Protein AF-A0A7J4MLC9-F1 (afdb_monomer)

Nearest PDB structures (foldseek):
  4b4o-assembly2_B  TM=9.070E-01  e=6.350E-04  Homo sapiens
  2dbh-assembly1_A  TM=2.227E-01  e=3.432E+00  Homo sapiens

Secondary structure (DSSP, 8-state):
-GGGS-TT--S----S-SS---HHHHHHHHHHHTT----SPPPHHHHHHHHHHHHHHHHH-------HHHHHTTPPPS--SHHHHHHHHTT---

Solvent-accessible surface area (backbone atoms only — not comparable to full-atom values): 6079 Å² total; per-residue (Å²): 109,67,67,82,75,33,94,82,63,72,85,91,78,55,94,47,47,81,58,77,76,56,69,70,58,49,47,39,49,52,17,59,77,72,73,41,93,54,83,77,80,83,54,70,68,57,39,38,71,77,49,36,79,64,33,45,52,71,70,69,61,82,82,91,62,65,17,60,70,49,53,73,73,64,60,80,69,95,48,55,49,70,64,61,42,50,25,59,78,69,73,48,88,120

Mean predicted aligned error: 5.55 Å

Sequence (94 aa):
NHLMMNDDSKGVYNLSSPNPVEQKKFAKTLGRVLRRPAFAPLPKFAVKILFGEMGEKLTLESQRVLPTKLTAEGYQFVHEDLESGLRDTLGLWK

pLDDT: mean 88.8, std 9.61, range [58.28, 96.88]

Radius of gyration: 16.75 Å; Cα contacts (8 Å, |Δi|>4): 74; chains: 1; bounding box: 39×38×34 Å

Structure (mmCIF, N/CA/C/O backbone):
data_AF-A0A7J4MLC9-F1
#
_entry.id   AF-A0A7J4MLC9-F1
#
loop_
_atom_site.group_PDB
_atom_site.id
_atom_site.type_symbol
_ato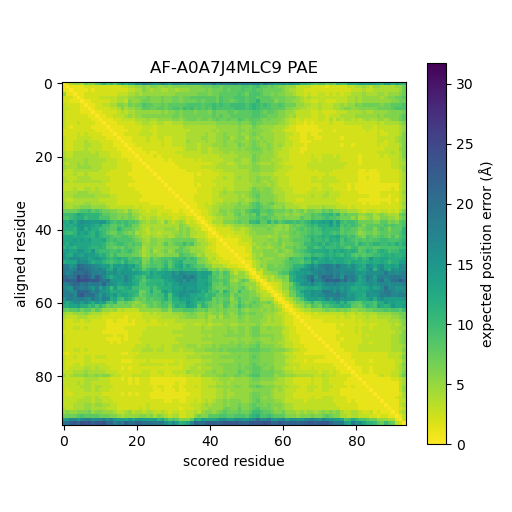m_site.label_atom_id
_atom_site.label_alt_id
_atom_site.label_comp_id
_atom_site.label_asym_id
_atom_site.label_entity_id
_atom_site.label_seq_id
_atom_site.pdbx_PDB_ins_code
_atom_site.Cartn_x
_atom_site.Cartn_y
_atom_site.Cartn_z
_atom_site.occupancy
_atom_site.B_iso_or_equiv
_atom_site.auth_seq_id
_atom_site.auth_comp_id
_atom_site.auth_asym_id
_atom_site.auth_atom_id
_atom_site.pdbx_PDB_model_num
ATOM 1 N N . ASN A 1 1 ? -18.324 -5.283 3.192 1.00 80.81 1 ASN A N 1
ATOM 2 C CA . ASN A 1 1 ? -19.513 -5.459 4.060 1.00 80.81 1 ASN A CA 1
ATOM 3 C C . ASN A 1 1 ? -19.232 -5.262 5.545 1.00 80.81 1 ASN A C 1
ATOM 5 O O . ASN A 1 1 ? -20.118 -4.750 6.200 1.00 80.81 1 ASN A O 1
ATOM 9 N N . HIS A 1 2 ? -18.041 -5.581 6.069 1.00 93.62 2 HIS A N 1
ATOM 10 C CA . HIS A 1 2 ? -17.691 -5.454 7.500 1.00 93.62 2 HIS A CA 1
ATOM 11 C C . HIS A 1 2 ? -18.234 -4.205 8.212 1.00 93.62 2 HIS A C 1
ATOM 13 O O . HIS A 1 2 ? -19.054 -4.339 9.104 1.00 93.62 2 HIS A O 1
ATOM 19 N N . LEU A 1 3 ? -17.864 -3.004 7.754 1.00 94.69 3 LEU A N 1
ATOM 20 C CA . LEU A 1 3 ? -18.260 -1.745 8.405 1.00 94.69 3 LEU A CA 1
ATOM 21 C C . LEU A 1 3 ? -19.768 -1.467 8.371 1.00 94.69 3 LEU A C 1
ATOM 23 O O . LEU A 1 3 ? -20.282 -0.796 9.251 1.00 94.69 3 LEU A O 1
ATOM 27 N N . MET A 1 4 ? -20.470 -1.948 7.341 1.00 93.38 4 MET A N 1
ATOM 28 C CA . MET A 1 4 ? -21.919 -1.745 7.217 1.00 93.38 4 MET A CA 1
ATOM 29 C C . MET A 1 4 ? -22.718 -2.759 8.036 1.00 93.38 4 MET A C 1
ATOM 31 O O . MET A 1 4 ? -23.870 -2.503 8.351 1.00 93.38 4 MET A O 1
ATOM 35 N N . MET A 1 5 ? -22.126 -3.920 8.325 1.00 93.69 5 MET A N 1
ATOM 36 C CA . MET A 1 5 ? -22.790 -5.039 9.001 1.00 93.69 5 MET A CA 1
ATOM 37 C C . MET A 1 5 ? -22.382 -5.151 10.477 1.00 93.69 5 MET A C 1
ATOM 39 O O . MET A 1 5 ? -22.741 -6.126 11.129 1.00 93.69 5 MET A O 1
ATOM 43 N N . ASN A 1 6 ? -21.607 -4.193 10.988 1.00 93.50 6 ASN A N 1
ATOM 44 C CA . ASN A 1 6 ? -21.137 -4.156 12.365 1.00 93.50 6 ASN A CA 1
ATOM 45 C C . ASN A 1 6 ? -21.528 -2.819 13.005 1.00 93.50 6 ASN A C 1
ATOM 47 O O . ASN A 1 6 ? -20.902 -1.793 12.743 1.00 93.50 6 ASN A O 1
ATOM 51 N N . ASP A 1 7 ? -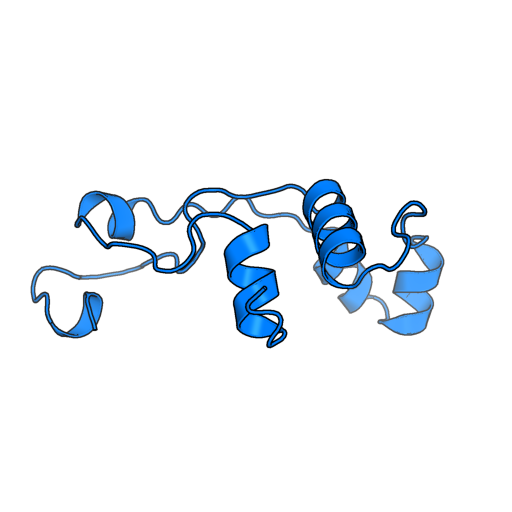22.549 -2.837 13.862 1.00 93.00 7 ASP A N 1
ATOM 52 C CA . ASP A 1 7 ? -23.079 -1.637 14.525 1.00 93.00 7 ASP A CA 1
ATOM 53 C C . ASP A 1 7 ? -22.067 -0.970 15.474 1.00 93.00 7 ASP A C 1
ATOM 55 O O . ASP A 1 7 ? -22.185 0.222 15.782 1.00 93.00 7 ASP A O 1
ATOM 59 N N . ASP A 1 8 ? -21.038 -1.704 15.909 1.00 92.06 8 ASP A N 1
ATOM 60 C CA . ASP A 1 8 ? -19.949 -1.171 16.729 1.00 92.06 8 ASP A CA 1
ATOM 61 C C . ASP A 1 8 ? -18.901 -0.413 15.900 1.00 92.06 8 ASP A C 1
ATOM 63 O O . ASP A 1 8 ? -18.074 0.332 16.451 1.00 92.06 8 ASP A O 1
ATOM 67 N N . SER A 1 9 ? -18.946 -0.527 14.567 1.00 94.88 9 SER A N 1
ATOM 68 C CA . SER A 1 9 ? -17.982 0.126 13.691 1.00 94.88 9 SER A CA 1
ATOM 69 C C . SER A 1 9 ? -18.234 1.641 13.567 1.00 94.88 9 SER A C 1
ATOM 71 O O . SER A 1 9 ? -18.851 2.120 12.620 1.00 94.88 9 SER A O 1
ATOM 73 N N . LYS A 1 10 ? -17.741 2.436 14.530 1.00 93.69 10 LYS A N 1
ATOM 74 C CA . LYS A 1 10 ? -17.993 3.896 14.617 1.00 93.69 10 LYS A CA 1
ATOM 75 C C . LYS A 1 10 ? -16.748 4.775 14.447 1.00 93.69 10 LYS A C 1
ATOM 77 O O . LYS A 1 10 ? -15.692 4.488 15.001 1.00 93.69 10 LYS A O 1
ATOM 82 N N . GLY A 1 11 ? -16.873 5.915 13.775 1.00 94.25 11 GLY A N 1
ATOM 83 C CA . GLY A 1 11 ? -15.786 6.895 13.638 1.00 94.25 11 GLY A CA 1
ATOM 84 C C . GLY A 1 11 ? -14.851 6.626 12.454 1.00 94.25 11 GLY A C 1
ATOM 85 O O . GLY A 1 11 ? -15.284 6.119 11.424 1.00 94.25 11 GLY A O 1
ATOM 86 N N . VAL A 1 12 ? -13.581 7.031 12.569 1.00 95.06 12 VAL A N 1
ATOM 87 C CA . VAL A 1 12 ? -12.626 7.048 11.443 1.00 95.06 12 VAL A CA 1
ATOM 88 C C . VAL A 1 12 ? -11.932 5.696 11.267 1.00 95.06 12 VAL A C 1
ATOM 90 O O . VAL A 1 12 ? -11.420 5.122 12.229 1.00 95.06 12 VAL A O 1
ATOM 93 N N . TYR A 1 13 ? -11.857 5.234 10.016 1.00 96.31 13 TYR A N 1
ATOM 94 C CA . TYR A 1 13 ? -11.143 4.022 9.618 1.00 96.31 13 TYR A CA 1
ATOM 95 C C . TYR A 1 13 ? -10.125 4.312 8.526 1.00 96.31 13 TYR A C 1
ATOM 97 O O . TYR A 1 13 ? -10.416 4.999 7.549 1.00 96.31 13 TYR A O 1
ATOM 105 N N . ASN A 1 14 ? -8.954 3.697 8.662 1.00 95.69 14 ASN A N 1
ATOM 106 C CA . ASN A 1 14 ? -7.974 3.610 7.591 1.00 95.69 14 ASN A CA 1
ATOM 107 C C . ASN A 1 14 ? -8.274 2.383 6.726 1.00 95.69 14 ASN A C 1
ATOM 109 O O . ASN A 1 14 ? -8.333 1.265 7.239 1.00 95.69 14 ASN A O 1
ATOM 113 N N . LEU A 1 15 ? -8.421 2.592 5.418 1.00 94.19 15 LEU A N 1
ATOM 114 C CA . LEU A 1 15 ? -8.665 1.536 4.433 1.00 94.19 15 LEU A CA 1
ATOM 115 C C . LEU A 1 15 ? -7.382 1.234 3.647 1.00 94.19 15 LEU A C 1
ATOM 117 O O . LEU A 1 15 ? -7.301 1.448 2.441 1.00 94.19 15 LEU A O 1
ATOM 121 N N . SER A 1 16 ? -6.356 0.775 4.360 1.00 93.50 16 SER A N 1
ATOM 122 C CA . SER A 1 16 ? -5.083 0.321 3.795 1.00 93.50 16 SER A CA 1
ATOM 123 C C . SER A 1 16 ? -4.855 -1.161 4.097 1.00 93.50 16 SER A C 1
ATOM 125 O O . SER A 1 16 ? -5.453 -1.708 5.021 1.00 93.50 16 SER A O 1
ATOM 127 N N . SER A 1 17 ? -3.991 -1.824 3.320 1.00 93.81 17 SER A N 1
ATOM 128 C CA . SER A 1 17 ? -3.517 -3.176 3.661 1.00 93.81 17 SER A CA 1
ATOM 129 C C . SER A 1 17 ? -2.744 -3.155 4.994 1.00 93.81 17 SER A C 1
ATOM 131 O O . SER A 1 17 ? -2.069 -2.159 5.287 1.00 93.81 17 SER A O 1
ATOM 133 N N . PRO A 1 18 ? -2.791 -4.240 5.795 1.00 95.25 18 PRO A N 1
ATOM 134 C CA . PRO A 1 18 ? -2.057 -4.330 7.058 1.00 95.25 18 PRO A CA 1
ATOM 135 C C . PRO A 1 18 ? -0.529 -4.330 6.886 1.00 95.25 18 PRO A C 1
ATOM 137 O O . PRO A 1 18 ? 0.190 -4.043 7.844 1.00 95.25 18 PRO A O 1
ATOM 140 N N . ASN A 1 19 ? -0.025 -4.598 5.675 1.00 94.88 19 ASN A N 1
ATOM 141 C CA . ASN A 1 19 ? 1.402 -4.731 5.383 1.00 94.88 19 ASN A CA 1
ATOM 142 C C . ASN A 1 19 ? 1.893 -3.606 4.452 1.00 94.88 19 ASN A C 1
ATOM 144 O O . ASN A 1 19 ? 2.075 -3.832 3.251 1.00 94.88 19 ASN A O 1
ATOM 148 N N . PRO A 1 20 ? 2.133 -2.382 4.967 1.00 93.19 20 PRO A N 1
ATOM 149 C CA . PRO A 1 20 ? 2.631 -1.283 4.150 1.00 93.19 20 PRO A CA 1
ATOM 150 C C . PRO A 1 20 ? 4.019 -1.601 3.587 1.00 93.19 20 PRO A C 1
ATOM 152 O O . PRO A 1 20 ? 4.853 -2.243 4.231 1.00 93.19 20 PRO A O 1
ATOM 155 N N . VAL A 1 21 ? 4.289 -1.108 2.382 1.00 93.25 21 VAL A N 1
ATOM 156 C CA . VAL A 1 21 ? 5.550 -1.333 1.672 1.00 93.25 21 VAL A CA 1
ATOM 157 C C . VAL A 1 21 ? 6.127 -0.020 1.169 1.00 93.25 21 VAL A C 1
ATOM 159 O O . VAL A 1 21 ? 5.402 0.907 0.823 1.00 93.25 21 VAL A O 1
ATOM 162 N N . GLU A 1 22 ? 7.451 0.051 1.095 1.00 91.19 22 GLU A N 1
ATOM 163 C CA . GLU A 1 22 ? 8.137 1.178 0.468 1.00 91.19 22 GLU A CA 1
ATOM 164 C C . GLU A 1 22 ? 7.878 1.221 -1.044 1.00 91.19 22 GLU A C 1
ATOM 166 O O . GLU A 1 22 ? 7.797 0.177 -1.701 1.00 91.19 22 GLU A O 1
ATOM 171 N N . GLN A 1 23 ? 7.889 2.424 -1.627 1.00 88.81 23 GLN A N 1
ATOM 172 C CA . GLN A 1 23 ? 7.705 2.627 -3.070 1.00 88.81 23 GLN A CA 1
ATOM 173 C C . GLN A 1 23 ? 8.679 1.807 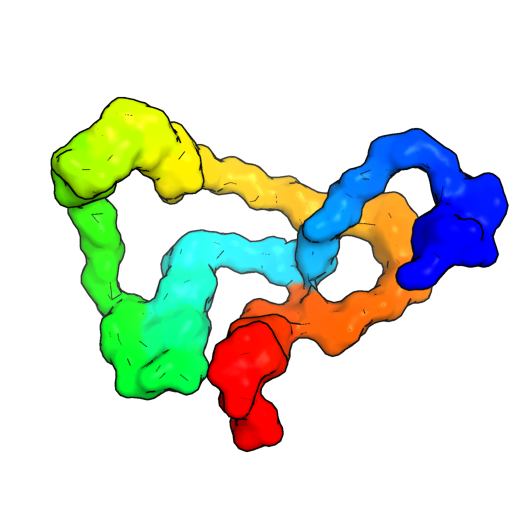-3.928 1.00 88.81 23 GLN A C 1
ATOM 175 O O . GLN A 1 23 ? 8.304 1.267 -4.968 1.00 88.81 23 GLN A O 1
ATOM 180 N N . LYS A 1 24 ? 9.925 1.624 -3.471 1.00 89.62 24 LYS A N 1
ATOM 181 C CA . LYS A 1 24 ? 10.912 0.774 -4.156 1.00 89.62 24 LYS A CA 1
ATOM 182 C C . LYS A 1 24 ? 10.459 -0.688 -4.233 1.00 89.62 24 LYS A C 1
ATOM 184 O O . LYS A 1 24 ? 10.617 -1.332 -5.272 1.00 89.62 24 LYS A O 1
ATOM 189 N N . LYS A 1 25 ? 9.888 -1.217 -3.145 1.00 93.00 25 LYS A N 1
ATOM 190 C CA . LYS A 1 25 ? 9.340 -2.580 -3.100 1.00 93.00 25 LYS A CA 1
ATOM 191 C C . LYS A 1 25 ? 8.077 -2.681 -3.952 1.00 93.00 25 LYS A C 1
ATOM 193 O O . LYS A 1 25 ? 7.924 -3.683 -4.652 1.00 93.00 25 LYS A O 1
ATOM 198 N N . PHE A 1 26 ? 7.241 -1.640 -3.961 1.00 93.50 26 PHE A N 1
ATOM 199 C CA . PHE A 1 26 ? 6.084 -1.551 -4.850 1.00 93.50 26 PHE A CA 1
ATOM 200 C C . PHE A 1 26 ? 6.488 -1.657 -6.323 1.00 93.50 26 PHE A C 1
ATOM 202 O O . PHE A 1 26 ? 6.095 -2.607 -7.000 1.00 93.50 26 PHE A O 1
ATOM 209 N N . ALA A 1 27 ? 7.357 -0.756 -6.790 1.00 92.75 27 ALA A N 1
ATOM 210 C CA . ALA A 1 27 ? 7.806 -0.705 -8.181 1.00 92.75 27 ALA A CA 1
ATOM 211 C C . ALA A 1 27 ? 8.451 -2.025 -8.634 1.00 92.75 27 ALA A C 1
ATOM 213 O O . ALA A 1 27 ? 8.135 -2.542 -9.707 1.00 92.75 27 ALA A O 1
ATOM 214 N N . LYS A 1 28 ? 9.305 -2.622 -7.791 1.00 94.81 28 LYS A N 1
ATOM 215 C CA . LYS A 1 28 ? 9.941 -3.914 -8.085 1.00 94.81 28 LYS A CA 1
ATOM 216 C C . LYS A 1 28 ? 8.924 -5.054 -8.190 1.00 94.81 28 LYS A C 1
ATOM 218 O O . LYS A 1 28 ? 9.049 -5.907 -9.068 1.00 94.81 28 LYS A O 1
ATOM 223 N N . THR A 1 29 ? 7.931 -5.084 -7.301 1.00 95.94 29 THR A N 1
ATOM 224 C CA . THR A 1 29 ? 6.894 -6.129 -7.294 1.00 95.94 29 THR A CA 1
ATOM 225 C C . THR A 1 29 ? 5.983 -5.995 -8.508 1.00 95.94 29 THR A C 1
ATOM 227 O O . THR A 1 29 ? 5.765 -6.985 -9.201 1.00 95.94 29 THR A O 1
ATOM 230 N N . LEU A 1 30 ? 5.548 -4.775 -8.829 1.00 95.81 30 LEU A N 1
ATOM 231 C CA . LEU A 1 30 ? 4.766 -4.481 -10.029 1.00 95.81 30 LEU A CA 1
ATOM 232 C C . LEU A 1 30 ? 5.506 -4.885 -11.308 1.00 95.81 30 LEU A C 1
ATOM 234 O O . LEU A 1 30 ? 4.941 -5.585 -12.146 1.00 95.81 30 LEU A O 1
ATOM 238 N N . GLY A 1 31 ? 6.784 -4.513 -11.435 1.00 95.38 31 GLY A N 1
ATOM 239 C CA . GLY A 1 31 ? 7.616 -4.925 -12.564 1.00 95.38 31 GLY A CA 1
ATOM 240 C C . GLY A 1 31 ? 7.681 -6.447 -12.709 1.00 95.38 31 GLY A C 1
ATOM 241 O O . GLY A 1 31 ? 7.461 -6.978 -13.795 1.00 95.38 31 GLY A O 1
ATOM 242 N N . ARG A 1 32 ? 7.885 -7.177 -11.605 1.00 94.81 32 ARG A N 1
ATOM 243 C CA . ARG A 1 32 ? 7.886 -8.647 -11.619 1.00 94.81 32 ARG A CA 1
ATOM 244 C C . ARG A 1 32 ? 6.544 -9.233 -12.067 1.00 94.81 32 ARG A C 1
ATOM 246 O O . ARG A 1 32 ? 6.551 -10.110 -12.926 1.00 94.81 32 ARG A O 1
ATOM 253 N N . VAL A 1 33 ? 5.423 -8.748 -11.526 1.00 96.38 33 VAL A N 1
ATOM 254 C CA . VAL A 1 33 ? 4.068 -9.208 -11.891 1.00 96.38 33 VAL A CA 1
ATOM 255 C C . VAL A 1 33 ? 3.796 -8.981 -13.381 1.00 96.38 33 VAL A C 1
ATOM 257 O O . VAL A 1 33 ? 3.348 -9.889 -14.075 1.00 96.38 33 VAL A O 1
ATOM 260 N N . LEU A 1 34 ? 4.168 -7.811 -13.905 1.00 95.69 34 LEU A N 1
ATOM 261 C CA . LEU A 1 34 ? 4.017 -7.458 -15.321 1.00 95.69 34 LEU A CA 1
ATOM 262 C C . LEU A 1 34 ? 5.093 -8.054 -16.243 1.00 95.69 34 LEU A C 1
ATOM 264 O O . LEU A 1 34 ? 5.032 -7.847 -17.455 1.00 95.69 34 LEU A O 1
ATOM 268 N N . ARG A 1 35 ? 6.095 -8.754 -15.696 1.00 94.56 35 ARG A N 1
ATOM 269 C CA . ARG A 1 35 ? 7.295 -9.217 -16.418 1.00 94.56 35 ARG A CA 1
ATOM 270 C C . ARG A 1 35 ? 8.038 -8.082 -17.142 1.00 94.56 35 ARG A C 1
ATOM 272 O O . ARG A 1 35 ? 8.530 -8.256 -18.254 1.00 94.56 35 ARG A O 1
ATOM 279 N N . ARG A 1 36 ? 8.124 -6.909 -16.508 1.00 94.06 36 ARG A N 1
ATOM 280 C CA . ARG A 1 36 ? 8.834 -5.720 -17.000 1.00 94.06 36 ARG A CA 1
ATOM 281 C C . ARG A 1 36 ? 9.919 -5.274 -16.010 1.00 94.06 36 ARG A C 1
ATOM 283 O O . ARG A 1 36 ? 9.681 -5.269 -14.803 1.00 94.06 36 ARG A O 1
ATOM 290 N N . PRO A 1 37 ? 11.113 -4.884 -16.484 1.00 89.31 37 PRO A N 1
ATOM 291 C CA . PRO A 1 37 ? 12.186 -4.431 -15.605 1.00 89.31 37 PRO A CA 1
ATOM 292 C C . PRO A 1 37 ? 11.815 -3.124 -14.881 1.00 89.31 37 PRO A C 1
ATOM 294 O O . PRO A 1 37 ? 11.303 -2.192 -15.494 1.00 89.31 37 PRO A O 1
ATOM 297 N N . ALA A 1 38 ? 12.112 -3.050 -13.579 1.00 88.81 38 ALA A N 1
ATOM 298 C CA . ALA A 1 38 ? 11.839 -1.896 -12.713 1.00 88.81 38 ALA A CA 1
ATOM 299 C C . ALA A 1 38 ? 13.046 -1.596 -11.802 1.00 88.81 38 ALA A C 1
ATOM 301 O O . ALA A 1 38 ? 12.998 -1.807 -10.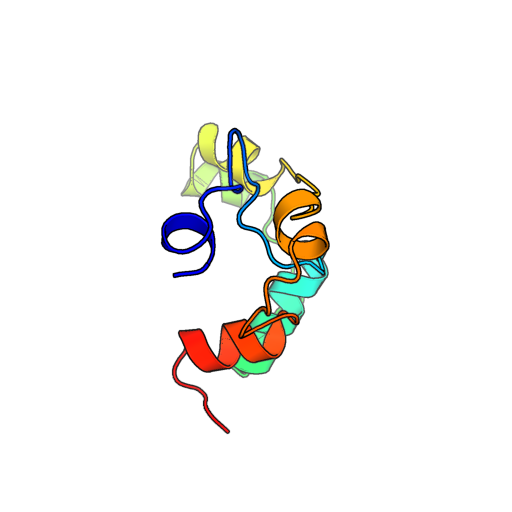590 1.00 88.81 38 ALA A O 1
ATOM 302 N N . PHE A 1 39 ? 14.169 -1.182 -12.397 1.00 83.88 39 PHE A N 1
ATOM 303 C CA . PHE A 1 39 ? 15.438 -0.971 -11.680 1.00 83.88 39 PHE A CA 1
ATOM 304 C C . PHE A 1 39 ? 15.851 0.501 -11.541 1.00 83.88 39 PHE A C 1
ATOM 306 O O . PHE A 1 39 ? 16.592 0.827 -10.616 1.00 83.88 39 PHE A O 1
ATOM 313 N N . ALA A 1 40 ? 15.382 1.385 -12.425 1.00 86.94 40 ALA A N 1
ATOM 314 C CA . ALA A 1 40 ? 15.726 2.802 -12.394 1.00 86.94 40 ALA A CA 1
ATOM 315 C C . ALA A 1 40 ? 14.602 3.615 -11.723 1.00 86.94 40 ALA A C 1
ATOM 317 O O . ALA A 1 40 ? 13.456 3.532 -12.174 1.00 86.94 40 ALA A O 1
ATOM 318 N N . PRO A 1 41 ? 14.887 4.389 -10.659 1.00 82.94 41 PRO A N 1
ATOM 319 C CA . PRO A 1 41 ? 13.914 5.319 -10.099 1.00 82.94 41 PRO A CA 1
ATOM 320 C C . PRO A 1 41 ? 13.639 6.463 -11.084 1.00 82.94 41 PRO A C 1
ATOM 322 O O . PRO A 1 41 ? 14.522 6.865 -11.843 1.00 82.94 41 PRO A O 1
ATOM 325 N N . LEU A 1 42 ? 12.424 7.012 -11.048 1.00 80.88 42 LEU A N 1
ATOM 326 C CA . LEU A 1 42 ? 12.065 8.170 -11.864 1.00 80.88 42 LEU A CA 1
ATOM 327 C C . LEU A 1 42 ? 12.798 9.421 -11.336 1.00 80.88 42 LEU A C 1
ATOM 329 O O . LEU A 1 42 ? 12.649 9.749 -10.156 1.00 80.88 42 LEU A O 1
ATOM 333 N N . PRO A 1 43 ? 13.585 10.135 -12.162 1.00 84.44 43 PRO A N 1
ATOM 334 C CA . PRO A 1 43 ? 14.263 11.346 -11.719 1.00 84.44 43 PRO A CA 1
ATOM 335 C C . PRO A 1 43 ? 13.277 12.443 -11.309 1.00 84.44 43 PRO 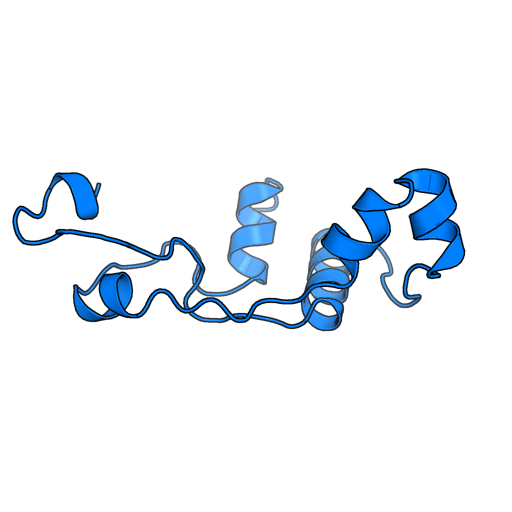A C 1
ATOM 337 O O . PRO A 1 43 ? 12.257 12.660 -11.963 1.00 84.44 43 PRO A O 1
ATOM 340 N N . LYS A 1 44 ? 13.626 13.207 -10.271 1.00 80.12 44 LYS A N 1
ATOM 341 C CA . LYS A 1 44 ? 12.775 14.273 -9.720 1.00 80.12 44 LYS A CA 1
ATOM 342 C C . LYS A 1 44 ? 12.360 15.325 -10.760 1.00 80.12 44 LYS A C 1
ATOM 344 O O . LYS A 1 44 ? 11.209 15.747 -10.787 1.00 80.12 44 LYS A O 1
ATOM 349 N N . PHE A 1 45 ? 13.270 15.721 -11.653 1.00 83.75 45 PHE A N 1
ATOM 350 C CA . PHE A 1 45 ? 12.948 16.687 -12.710 1.00 83.75 45 PHE A CA 1
ATOM 351 C C . PHE A 1 45 ? 11.930 16.123 -13.713 1.00 83.75 45 PHE A C 1
ATOM 353 O O . PHE A 1 45 ? 11.068 16.859 -14.180 1.00 83.75 45 PHE A O 1
ATOM 360 N N . ALA A 1 46 ? 11.982 14.816 -14.002 1.00 84.69 46 ALA A N 1
ATOM 361 C CA . ALA A 1 46 ? 11.025 14.164 -14.889 1.00 84.69 46 ALA A CA 1
ATOM 362 C C . ALA A 1 46 ? 9.624 14.150 -14.262 1.00 84.69 46 ALA A C 1
ATOM 364 O O . ALA A 1 46 ? 8.648 14.421 -14.955 1.00 84.69 46 ALA A O 1
ATOM 365 N N . VAL A 1 47 ? 9.527 13.933 -12.944 1.00 82.31 47 VAL A N 1
ATOM 366 C CA . VAL A 1 47 ? 8.263 14.086 -12.203 1.00 82.31 47 VAL A CA 1
ATOM 367 C C . VAL A 1 47 ? 7.714 15.504 -12.361 1.00 82.31 47 VAL A C 1
ATOM 369 O O . VAL A 1 47 ? 6.551 15.664 -12.723 1.00 82.31 47 VAL A O 1
ATOM 372 N N . LYS A 1 48 ? 8.551 16.529 -12.149 1.00 79.62 48 LYS A N 1
ATOM 373 C CA . LYS A 1 48 ? 8.132 17.935 -12.253 1.00 79.62 48 LYS A CA 1
ATOM 374 C C . LYS A 1 48 ? 7.664 18.305 -13.666 1.00 79.62 48 LYS A C 1
ATOM 376 O O . LYS A 1 48 ? 6.702 19.051 -13.804 1.00 79.62 48 LYS A O 1
ATOM 381 N N . ILE A 1 49 ? 8.310 17.769 -14.703 1.00 84.69 49 ILE A N 1
ATOM 382 C CA . ILE A 1 49 ? 7.920 17.998 -16.104 1.00 84.69 49 ILE A CA 1
ATOM 383 C C . ILE A 1 49 ? 6.585 17.319 -16.427 1.00 84.69 49 ILE A C 1
ATOM 385 O O . ILE A 1 49 ? 5.725 17.939 -17.042 1.00 84.69 49 ILE A O 1
ATOM 389 N N . LEU A 1 50 ? 6.407 16.057 -16.026 1.00 83.62 50 LEU A N 1
ATOM 390 C CA . LEU A 1 50 ? 5.230 15.264 -16.398 1.00 83.62 50 LEU A CA 1
ATOM 391 C C . LEU A 1 50 ? 3.982 15.618 -15.582 1.00 83.62 50 LEU A C 1
ATOM 393 O O . LEU A 1 50 ? 2.874 15.571 -16.106 1.00 83.62 50 LEU A O 1
ATOM 397 N N . PHE A 1 51 ? 4.156 15.951 -14.303 1.00 77.75 51 PHE A N 1
ATOM 398 C CA . PHE A 1 51 ? 3.062 16.071 -13.336 1.00 77.75 51 PHE A CA 1
ATOM 399 C C . PHE A 1 51 ? 2.983 17.454 -12.660 1.00 77.75 51 PHE A C 1
ATOM 401 O O . PHE A 1 51 ? 2.156 17.661 -11.769 1.00 77.75 51 PHE A O 1
ATOM 408 N N . GLY A 1 52 ? 3.835 18.407 -13.055 1.00 77.75 52 GLY A N 1
ATOM 409 C CA . GLY A 1 52 ? 3.900 19.741 -12.454 1.00 77.75 52 GLY A CA 1
ATOM 410 C C . GLY A 1 52 ? 4.357 19.729 -10.989 1.00 77.75 52 GLY A C 1
ATOM 411 O O . GLY A 1 52 ? 4.873 18.736 -10.475 1.00 77.75 52 GLY A O 1
ATOM 412 N N . GLU A 1 53 ? 4.155 20.845 -10.285 1.00 71.31 53 GLU A N 1
ATOM 413 C CA . GLU A 1 53 ? 4.552 20.978 -8.870 1.00 71.31 53 GLU A CA 1
ATOM 414 C C . GLU A 1 53 ? 3.709 20.117 -7.914 1.00 71.31 53 GLU A C 1
ATOM 416 O O . GLU A 1 53 ? 4.190 19.724 -6.853 1.00 71.31 53 GLU A O 1
ATOM 421 N N . MET A 1 54 ? 2.479 19.748 -8.297 1.00 66.12 54 MET A N 1
ATOM 422 C CA . MET A 1 54 ? 1.644 18.837 -7.499 1.00 66.12 54 MET A CA 1
ATOM 423 C C . MET A 1 54 ? 2.136 17.388 -7.558 1.00 66.12 54 MET A C 1
ATOM 425 O O . MET A 1 54 ? 2.044 16.664 -6.565 1.00 66.12 54 MET A O 1
ATOM 429 N N . GLY A 1 55 ? 2.704 16.970 -8.693 1.00 65.12 55 GLY A N 1
ATOM 430 C CA . GLY A 1 55 ? 3.263 15.632 -8.852 1.00 65.12 55 GLY A CA 1
ATOM 431 C C . GLY A 1 55 ? 4.430 15.348 -7.920 1.00 65.12 55 GLY A C 1
ATOM 432 O O . GLY A 1 55 ? 4.590 14.220 -7.466 1.00 65.12 55 GLY A O 1
ATOM 433 N N . GLU A 1 56 ? 5.216 16.372 -7.585 1.00 65.75 56 GLU A N 1
ATOM 434 C CA . GLU A 1 56 ? 6.329 16.248 -6.648 1.00 65.75 56 GLU A CA 1
ATOM 435 C C . GLU A 1 56 ? 5.841 15.838 -5.253 1.00 65.75 56 GLU A C 1
ATOM 437 O O . GLU A 1 56 ? 6.346 14.867 -4.697 1.00 65.75 56 GLU A O 1
ATOM 442 N N . LYS A 1 57 ? 4.811 16.501 -4.715 1.00 63.50 57 LYS A N 1
ATOM 443 C CA . LYS A 1 57 ? 4.250 16.141 -3.402 1.00 63.50 57 LYS A CA 1
ATOM 444 C C . LYS A 1 57 ? 3.619 14.753 -3.413 1.00 63.50 57 LYS A C 1
ATOM 446 O O . LYS A 1 57 ? 3.963 13.927 -2.583 1.00 63.50 57 LYS A O 1
ATOM 451 N N . LEU A 1 58 ? 2.779 14.456 -4.405 1.00 63.94 58 LEU A N 1
ATOM 452 C CA . LEU A 1 58 ? 2.095 13.160 -4.517 1.00 63.94 58 LEU A CA 1
ATOM 453 C C . LEU A 1 58 ? 3.046 11.964 -4.670 1.00 63.94 58 LEU A C 1
ATOM 455 O O . LEU A 1 58 ? 2.694 10.849 -4.295 1.00 63.94 58 LEU A O 1
ATOM 459 N N . THR A 1 59 ? 4.230 12.172 -5.251 1.00 64.56 59 THR A N 1
ATOM 460 C CA . THR A 1 59 ? 5.199 11.088 -5.481 1.00 64.56 59 THR A CA 1
ATOM 461 C C . THR A 1 59 ? 6.280 10.997 -4.410 1.00 64.56 59 THR A C 1
ATOM 463 O O . THR A 1 59 ? 6.805 9.904 -4.192 1.00 64.56 59 THR A O 1
ATOM 466 N N . LEU A 1 60 ? 6.629 12.111 -3.756 1.00 67.56 60 LEU A N 1
ATOM 467 C CA . LEU A 1 60 ? 7.677 12.155 -2.733 1.00 67.56 60 LEU A CA 1
ATOM 468 C C . LEU A 1 60 ? 7.135 12.055 -1.306 1.00 67.56 60 LEU A C 1
ATOM 470 O O . LEU A 1 60 ? 7.880 11.646 -0.414 1.00 67.56 60 LEU A O 1
ATOM 474 N N . GLU A 1 61 ? 5.870 12.400 -1.068 1.00 72.38 61 GLU A N 1
ATOM 475 C CA . GLU A 1 61 ? 5.245 12.193 0.234 1.00 72.38 61 GLU A CA 1
ATOM 476 C C . GLU A 1 61 ? 4.914 10.708 0.418 1.00 72.38 61 GLU A C 1
ATOM 478 O O . GLU A 1 61 ? 4.272 10.067 -0.412 1.00 72.38 61 GLU A O 1
ATOM 483 N N . SER A 1 62 ? 5.386 10.146 1.528 1.00 75.25 62 SER A N 1
ATOM 484 C CA . SER A 1 62 ? 5.127 8.763 1.912 1.00 75.25 62 SER A CA 1
ATOM 485 C C . SER A 1 62 ? 4.420 8.754 3.255 1.00 75.25 62 SER A C 1
ATOM 487 O O . SER A 1 62 ? 4.871 9.393 4.207 1.00 75.25 62 SER A O 1
ATOM 489 N N . GLN A 1 63 ? 3.317 8.016 3.339 1.00 83.56 63 GLN A N 1
ATOM 490 C CA . GLN A 1 63 ? 2.576 7.825 4.577 1.00 83.56 63 GLN A CA 1
ATOM 491 C C . GLN A 1 63 ? 2.502 6.339 4.905 1.00 83.56 63 GLN A C 1
ATOM 493 O O . GLN A 1 63 ? 2.090 5.515 4.089 1.00 83.56 63 GLN A O 1
ATOM 498 N N . ARG A 1 64 ? 2.876 5.991 6.138 1.00 89.94 64 ARG A N 1
ATOM 499 C CA . ARG A 1 64 ? 2.673 4.649 6.682 1.00 89.94 64 ARG A CA 1
ATOM 500 C C . ARG A 1 64 ? 1.326 4.602 7.396 1.00 89.94 64 ARG A C 1
ATOM 502 O O . ARG A 1 64 ? 1.242 4.894 8.585 1.00 89.94 64 ARG A O 1
ATOM 509 N N . VAL A 1 65 ? 0.282 4.232 6.662 1.00 92.25 65 VAL A N 1
ATOM 510 C CA . VAL A 1 65 ? -1.092 4.156 7.177 1.00 92.25 65 VAL A CA 1
ATOM 511 C C . VAL A 1 65 ? -1.418 2.720 7.579 1.00 92.25 65 VAL A C 1
ATOM 513 O O . VAL A 1 65 ? -1.352 1.817 6.745 1.00 92.25 65 VAL A O 1
ATOM 516 N N . LEU A 1 66 ? -1.776 2.510 8.847 1.00 95.56 66 LEU A N 1
ATOM 517 C CA . LEU A 1 66 ? -2.135 1.193 9.380 1.00 95.56 66 LEU A CA 1
ATOM 518 C C . LEU A 1 66 ? -3.648 1.089 9.628 1.00 95.56 66 LEU A C 1
ATOM 520 O O . LEU A 1 66 ? -4.229 2.008 10.220 1.00 95.56 66 LEU A O 1
ATOM 524 N N . PRO A 1 67 ? -4.289 -0.030 9.248 1.00 96.62 67 PRO A N 1
ATOM 525 C CA . PRO A 1 67 ? -5.716 -0.259 9.446 1.00 96.62 67 PRO A CA 1
ATOM 526 C C . PRO A 1 67 ? -6.031 -0.786 10.859 1.00 96.62 67 PRO A C 1
ATOM 528 O O . PRO A 1 67 ? -6.842 -1.692 11.017 1.00 96.62 67 PRO A O 1
ATOM 531 N N . THR A 1 68 ? -5.407 -0.228 11.906 1.00 96.69 68 THR A N 1
ATOM 532 C CA . THR A 1 68 ? -5.421 -0.784 13.275 1.00 96.69 68 THR A CA 1
ATOM 533 C C . THR A 1 68 ? -6.825 -1.090 13.790 1.00 96.69 68 THR A C 1
ATOM 535 O O . THR A 1 68 ? -7.045 -2.153 14.361 1.00 96.69 68 THR A O 1
ATOM 538 N N . LYS A 1 69 ? -7.789 -0.187 13.563 1.00 96.06 69 LYS A N 1
ATOM 539 C CA . LYS A 1 69 ? -9.171 -0.386 14.013 1.00 96.06 69 LYS A C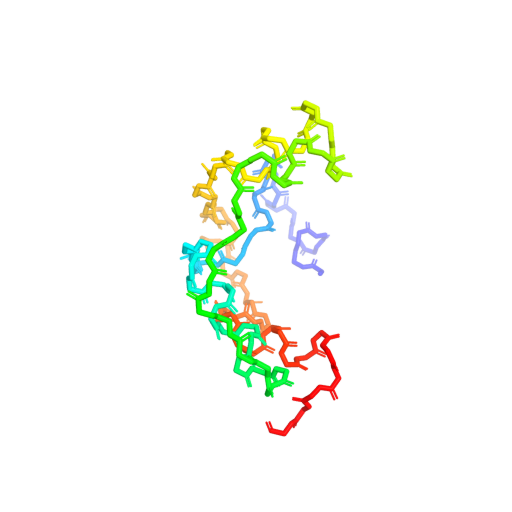A 1
ATOM 540 C C . LYS A 1 69 ? -9.863 -1.532 13.270 1.00 96.06 69 LYS A C 1
ATOM 542 O O . LYS A 1 69 ? -10.515 -2.365 13.885 1.00 96.06 6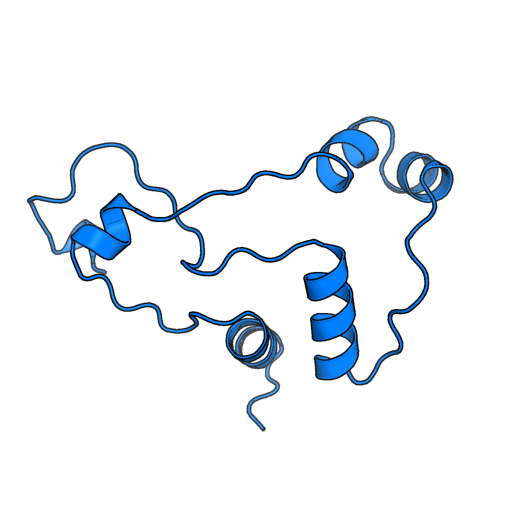9 LYS A O 1
ATOM 547 N N . LEU A 1 70 ? -9.663 -1.596 11.957 1.00 95.56 70 LEU A N 1
ATOM 548 C CA . LEU A 1 70 ? -10.240 -2.624 11.100 1.00 95.56 70 LEU A CA 1
ATOM 549 C C . LEU A 1 70 ? -9.676 -4.013 11.455 1.00 95.56 70 LEU A C 1
ATOM 551 O O . LEU A 1 70 ? -10.433 -4.970 11.589 1.00 95.56 70 LEU A O 1
ATOM 555 N N . THR A 1 71 ? -8.364 -4.105 11.699 1.00 94.94 71 THR A N 1
ATOM 556 C CA . THR A 1 71 ? -7.707 -5.341 12.152 1.00 94.94 71 THR A CA 1
ATOM 557 C C . THR A 1 71 ? -8.137 -5.743 13.565 1.00 94.94 71 THR A C 1
ATOM 559 O O . THR A 1 71 ? -8.376 -6.922 13.806 1.00 94.94 71 THR A O 1
ATOM 562 N N . ALA A 1 72 ? -8.279 -4.791 14.495 1.00 94.81 72 ALA A N 1
ATOM 563 C CA . ALA A 1 72 ? -8.749 -5.070 15.857 1.00 94.81 72 ALA A CA 1
ATOM 564 C C . ALA A 1 72 ? -10.192 -5.604 15.890 1.00 94.81 72 ALA A C 1
ATOM 566 O O . ALA A 1 72 ? -10.527 -6.412 16.749 1.00 94.81 72 ALA A O 1
ATOM 567 N N . GLU A 1 73 ? -11.026 -5.199 14.930 1.00 95.19 73 GLU A N 1
ATOM 568 C CA . GLU A 1 73 ? -12.384 -5.726 14.734 1.00 95.19 73 GLU A CA 1
ATOM 569 C C . GLU A 1 73 ? -12.415 -7.082 14.008 1.00 95.19 73 GLU A C 1
ATOM 571 O O . GLU A 1 73 ? -13.489 -7.604 13.720 1.00 95.19 73 GLU A O 1
ATOM 576 N N . GLY A 1 74 ? -11.253 -7.663 13.695 1.00 93.56 74 GLY A N 1
ATOM 577 C CA . GLY A 1 74 ? -11.151 -8.984 13.077 1.00 93.56 74 GLY A CA 1
ATOM 578 C C . GLY A 1 74 ? -11.455 -9.011 11.579 1.00 93.56 74 GLY A C 1
ATOM 579 O O . GLY A 1 74 ? -11.692 -10.092 11.034 1.00 93.56 74 GLY A O 1
ATOM 580 N N . TYR A 1 75 ? -11.441 -7.858 10.900 1.00 95.06 75 TYR A N 1
ATOM 581 C CA . TYR A 1 75 ? -11.631 -7.810 9.452 1.00 95.06 75 TYR A CA 1
ATOM 582 C C . TYR A 1 75 ? -10.594 -8.670 8.728 1.00 95.06 75 TYR A C 1
ATOM 584 O O . TYR A 1 75 ? -9.388 -8.518 8.929 1.00 95.06 75 TYR A O 1
ATOM 592 N N . GLN A 1 76 ? -11.082 -9.539 7.847 1.00 93.50 76 GLN A N 1
ATOM 593 C CA . GLN A 1 76 ? -10.254 -10.400 7.014 1.00 93.50 76 GLN A CA 1
ATOM 594 C C . GLN A 1 76 ? -10.005 -9.714 5.671 1.00 93.50 76 GLN A C 1
ATOM 596 O O . GLN A 1 76 ? -10.945 -9.414 4.928 1.00 93.50 76 GLN A O 1
ATOM 601 N N . PHE A 1 77 ? -8.739 -9.452 5.357 1.00 95.31 77 PHE A N 1
ATOM 602 C CA . PHE A 1 77 ? -8.358 -8.853 4.084 1.00 95.31 77 PHE A CA 1
ATOM 603 C C . PHE A 1 77 ? -8.271 -9.937 3.014 1.00 95.31 77 PHE A C 1
ATOM 605 O O . PHE A 1 77 ? -7.643 -10.969 3.213 1.00 95.31 77 PHE A O 1
ATOM 612 N N . VAL A 1 78 ? -8.864 -9.675 1.848 1.00 94.31 78 VAL A N 1
ATOM 613 C CA . VAL A 1 78 ? -8.738 -10.577 0.691 1.00 94.31 78 VAL A CA 1
ATOM 614 C C . VAL A 1 78 ? -7.282 -10.641 0.217 1.00 94.31 78 VAL A C 1
ATOM 616 O O . VAL A 1 78 ? -6.778 -11.717 -0.084 1.00 94.31 78 VAL A O 1
ATOM 619 N N . HIS A 1 79 ? -6.605 -9.488 0.207 1.00 95.25 79 HIS A N 1
ATOM 620 C CA . HIS A 1 79 ? -5.212 -9.344 -0.213 1.00 95.25 79 HIS A CA 1
ATOM 621 C C . HIS A 1 79 ? -4.415 -8.630 0.878 1.00 95.25 79 HIS A C 1
ATOM 623 O O . HIS A 1 79 ? -4.487 -7.406 1.021 1.00 95.25 79 HIS A O 1
ATOM 629 N N . GLU A 1 80 ? -3.667 -9.390 1.673 1.00 93.88 80 GLU A N 1
ATOM 630 C CA . GLU A 1 80 ? -2.790 -8.829 2.708 1.00 93.88 80 GLU A CA 1
ATOM 631 C C . GLU A 1 80 ? -1.413 -8.445 2.173 1.00 93.88 80 GLU A C 1
ATOM 633 O O . GLU A 1 80 ? -0.779 -7.528 2.701 1.00 93.88 80 GLU A O 1
ATOM 638 N N . ASP A 1 81 ? -0.942 -9.130 1.134 1.00 92.88 81 ASP A N 1
ATOM 639 C CA . ASP A 1 81 ? 0.339 -8.871 0.498 1.00 92.88 81 ASP A CA 1
ATOM 640 C C . ASP A 1 81 ? 0.171 -8.131 -0.835 1.00 92.88 81 ASP A C 1
ATOM 642 O O . ASP A 1 81 ? -0.859 -8.177 -1.504 1.00 92.88 81 ASP A O 1
ATOM 646 N N . LEU A 1 82 ? 1.222 -7.413 -1.226 1.00 95.75 82 LEU A N 1
ATOM 647 C CA . LEU A 1 82 ? 1.195 -6.603 -2.435 1.00 95.75 82 LEU A CA 1
ATOM 648 C C . LEU A 1 82 ? 1.070 -7.447 -3.715 1.00 95.75 82 LEU A C 1
ATOM 650 O O . LEU A 1 82 ? 0.461 -6.996 -4.683 1.00 95.75 82 LEU A O 1
ATOM 654 N N . GLU A 1 83 ? 1.709 -8.617 -3.777 1.00 95.75 83 GLU A N 1
ATOM 655 C CA . GLU A 1 83 ? 1.753 -9.381 -5.022 1.00 95.75 83 GLU A CA 1
ATOM 656 C C . GLU A 1 83 ? 0.386 -9.975 -5.357 1.00 95.75 83 GLU A C 1
ATOM 658 O O . GLU A 1 83 ? -0.030 -9.856 -6.511 1.00 95.75 83 GLU A O 1
ATOM 663 N N . SER A 1 84 ? -0.304 -10.572 -4.380 1.00 94.88 84 SER A N 1
ATOM 664 C CA . SER A 1 84 ? -1.661 -11.103 -4.570 1.00 94.88 84 SER A CA 1
ATOM 665 C C . SER A 1 84 ? -2.613 -10.015 -5.063 1.00 94.88 84 SER A C 1
ATOM 667 O O . SER A 1 84 ? -3.224 -10.173 -6.122 1.00 94.88 84 SER A O 1
ATOM 669 N N . GLY A 1 85 ? -2.626 -8.858 -4.392 1.00 95.75 85 GLY A N 1
ATOM 670 C CA . GLY A 1 85 ? -3.457 -7.722 -4.786 1.00 95.75 85 GLY A CA 1
ATOM 671 C C . GLY A 1 85 ? -3.151 -7.205 -6.195 1.00 95.75 85 GLY A C 1
ATOM 672 O O . GLY A 1 85 ? -4.068 -6.934 -6.971 1.00 95.75 85 GLY A O 1
ATOM 673 N N . LEU A 1 86 ? -1.870 -7.106 -6.572 1.00 96.81 86 LEU A N 1
ATOM 674 C CA . LEU A 1 86 ? -1.479 -6.699 -7.926 1.00 96.81 86 LEU A CA 1
ATOM 675 C C . LEU A 1 86 ? -1.901 -7.716 -8.988 1.00 96.81 86 LEU A C 1
ATOM 677 O O . LEU A 1 86 ? -2.368 -7.324 -10.055 1.00 96.81 86 LEU A O 1
ATOM 681 N N . ARG A 1 87 ? -1.723 -9.011 -8.721 1.00 96.88 87 ARG A 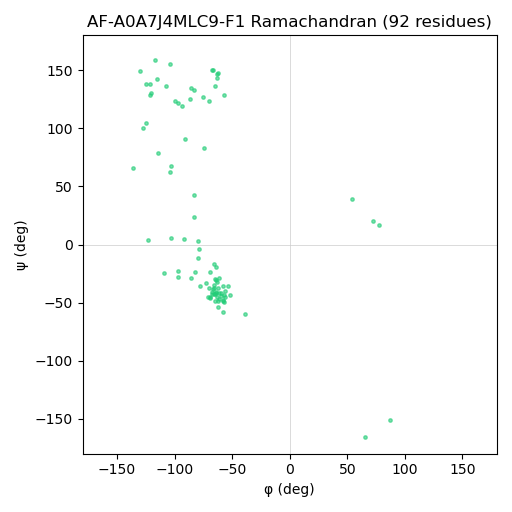N 1
ATOM 682 C CA . ARG A 1 87 ? -2.099 -10.082 -9.651 1.00 96.88 87 ARG A CA 1
ATOM 683 C C . ARG A 1 87 ? -3.594 -10.116 -9.902 1.00 96.88 87 ARG A C 1
ATOM 685 O O . ARG A 1 87 ? -3.999 -10.197 -11.058 1.00 96.88 87 ARG A O 1
AT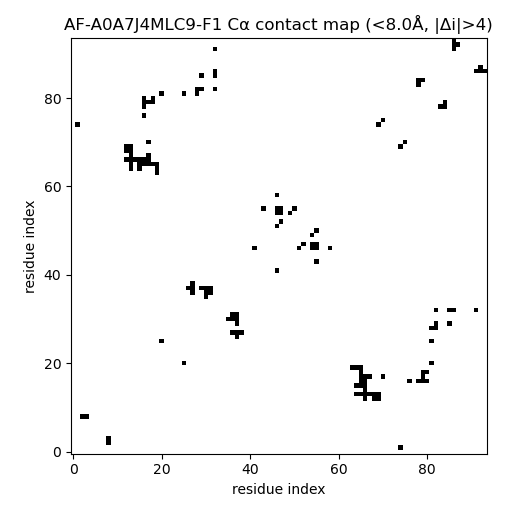OM 692 N N . ASP A 1 88 ? -4.386 -10.003 -8.845 1.00 96.44 88 ASP A N 1
ATOM 693 C CA . ASP A 1 88 ? -5.841 -9.953 -8.937 1.00 96.44 88 ASP A CA 1
ATOM 694 C C . ASP A 1 88 ? -6.301 -8.726 -9.741 1.00 96.44 88 ASP A C 1
ATOM 696 O O . ASP A 1 88 ? -6.943 -8.870 -10.784 1.00 96.44 88 ASP A O 1
ATOM 700 N N . THR A 1 89 ? -5.837 -7.531 -9.346 1.00 95.44 89 THR A N 1
ATOM 701 C CA . THR A 1 89 ? -6.187 -6.249 -9.991 1.00 95.44 89 THR A CA 1
ATOM 702 C C . THR A 1 89 ? -5.834 -6.220 -11.481 1.00 95.44 89 THR A C 1
ATOM 704 O O . THR A 1 89 ? -6.542 -5.613 -12.281 1.00 95.44 89 THR A O 1
ATOM 707 N N . LEU A 1 90 ? -4.729 -6.861 -11.872 1.00 96.19 90 LEU A N 1
ATOM 708 C CA . LEU A 1 90 ? -4.241 -6.884 -13.254 1.00 96.19 90 LEU A CA 1
ATOM 709 C C . LEU A 1 90 ? -4.765 -8.075 -14.073 1.00 96.19 90 LEU A C 1
ATOM 711 O O . LEU A 1 90 ? -4.339 -8.247 -15.215 1.00 96.19 90 LEU A O 1
ATOM 715 N N . GLY A 1 91 ? -5.654 -8.910 -13.525 1.00 95.00 91 GLY A N 1
ATOM 716 C CA . GLY A 1 91 ? -6.187 -10.069 -14.249 1.00 95.00 91 GLY A CA 1
ATOM 717 C C . GLY A 1 91 ? -5.178 -11.215 -14.434 1.00 95.00 91 GLY A C 1
ATOM 718 O O . GLY A 1 91 ? -5.323 -12.042 -15.331 1.00 95.00 91 GLY A O 1
ATOM 719 N N . LEU A 1 92 ? -4.124 -11.269 -13.616 1.00 92.00 92 LEU A N 1
ATOM 720 C CA . LEU A 1 92 ? -3.016 -12.225 -13.702 1.00 92.00 92 LEU A CA 1
ATOM 721 C C . LEU A 1 92 ? -3.132 -13.335 -12.650 1.00 92.00 92 LEU A C 1
ATOM 723 O O . LEU A 1 92 ? -2.307 -13.442 -11.745 1.00 92.00 92 LEU A O 1
ATOM 727 N N . TRP A 1 93 ? -4.145 -14.188 -12.792 1.00 76.69 93 TRP A N 1
ATOM 728 C CA . TRP A 1 93 ? -4.577 -15.147 -11.761 1.00 76.69 93 TRP A CA 1
ATOM 729 C C . TRP A 1 93 ? -3.757 -16.454 -11.762 1.00 76.69 93 TRP A C 1
ATOM 731 O O . TRP A 1 93 ? -4.246 -17.503 -11.352 1.00 76.69 93 TRP A O 1
ATOM 741 N N . LYS A 1 94 ? -2.522 -16.401 -12.283 1.00 58.28 94 LYS A N 1
ATOM 742 C CA . LYS A 1 94 ? -1.596 -17.539 -12.392 1.00 58.28 94 LYS A CA 1
ATOM 743 C C . LYS A 1 94 ? -0.577 -17.569 -11.265 1.00 58.28 94 LYS A C 1
ATOM 745 O O . LYS A 1 94 ? 0.079 -16.518 -11.042 1.00 58.28 94 LYS A O 1
#

Foldseek 3Di:
DVCVPDPPNDDDFDPDAQDDDDPLVLQCLLCVLVVHDRDDDDDLVNQCVPPNPVSNCVPVDDDDDHRVVCVVSVPDDPDNDNNVVSCVVVVNPD